Protein AF-A0A353CA45-F1 (afdb_monomer)

Radius of gyration: 17.18 Å; Cα contacts (8 Å, |Δi|>4): 199; chains: 1; bounding box: 41×53×42 Å

Mean predicted aligned error: 7.99 Å

Nearest PDB structures (foldseek):
  6pny-assembly1_A  TM=5.449E-01  e=1.534E-01  Francisella tularensis subsp. tularensis SCHU S4
  4esq-assembly1_A  TM=6.078E-01  e=1.038E+00  Mycobacterium tuberculosis H37Rv
  4fpw-assembly3_A  TM=3.875E-01  e=5.178E-01  Micromonospora echinospora
  4fpw-assembly3_B  TM=3.110E-01  e=2.336E+00  Micromonospora echinospora

Structure (mmCIF, N/CA/C/O backbone):
data_AF-A0A353CA45-F1
#
_entry.id   AF-A0A353CA45-F1
#
loop_
_atom_site.group_PDB
_atom_site.id
_atom_site.type_symbol
_atom_site.label_atom_id
_atom_site.label_alt_id
_atom_site.label_comp_id
_atom_site.label_asym_id
_atom_site.label_entity_id
_atom_site.label_seq_id
_atom_site.pdbx_PDB_ins_code
_atom_site.Cartn_x
_atom_site.Cartn_y
_atom_site.Cartn_z
_atom_site.occupancy
_atom_site.B_iso_or_equiv
_atom_site.auth_seq_id
_atom_site.auth_comp_id
_atom_site.auth_asym_id
_atom_site.auth_atom_id
_atom_site.pdbx_PDB_model_num
ATOM 1 N N . MET A 1 1 ? 22.122 -40.546 24.182 1.00 42.41 1 MET A N 1
ATOM 2 C CA . MET A 1 1 ? 20.805 -39.995 23.801 1.00 42.41 1 MET A CA 1
ATOM 3 C C . MET A 1 1 ? 21.059 -38.554 23.411 1.00 42.41 1 MET A C 1
ATOM 5 O O . MET A 1 1 ? 21.603 -37.829 24.229 1.00 42.41 1 MET A O 1
ATOM 9 N N . ALA A 1 2 ? 20.858 -38.201 22.143 1.00 45.78 2 ALA A N 1
ATOM 10 C CA . ALA A 1 2 ? 21.130 -36.855 21.650 1.00 45.78 2 ALA A CA 1
ATOM 11 C C . ALA A 1 2 ? 19.849 -36.025 21.772 1.00 45.78 2 ALA A C 1
ATOM 13 O O . ALA A 1 2 ? 18.858 -36.329 21.108 1.00 45.78 2 ALA A O 1
ATOM 14 N N . ASP A 1 3 ? 19.876 -35.013 22.640 1.00 47.62 3 ASP A N 1
ATOM 15 C CA . ASP A 1 3 ? 18.835 -33.994 22.729 1.00 47.62 3 ASP A CA 1
ATOM 16 C C . ASP A 1 3 ? 18.728 -33.274 21.385 1.00 47.62 3 ASP A C 1
ATOM 18 O O . ASP A 1 3 ? 19.617 -32.526 20.968 1.00 47.62 3 ASP A O 1
ATOM 22 N N . THR A 1 4 ? 17.629 -33.524 20.682 1.00 49.22 4 THR A N 1
ATOM 23 C CA . THR A 1 4 ? 17.266 -32.754 19.497 1.00 49.22 4 THR A CA 1
ATOM 24 C C . THR A 1 4 ? 16.811 -31.387 19.987 1.00 49.22 4 THR A C 1
ATOM 26 O O . THR A 1 4 ? 15.699 -31.239 20.490 1.00 49.22 4 THR A O 1
ATOM 29 N N . LYS A 1 5 ? 17.697 -30.388 19.895 1.00 53.62 5 LYS A N 1
ATOM 30 C CA . LYS A 1 5 ? 17.338 -28.986 20.124 1.00 53.62 5 LYS A CA 1
ATOM 31 C C . LYS A 1 5 ? 16.195 -28.636 19.177 1.00 53.62 5 LYS A C 1
ATOM 33 O O . LYS A 1 5 ? 16.383 -28.648 17.964 1.00 53.62 5 LYS A O 1
ATOM 38 N N . ILE A 1 6 ? 15.029 -28.327 19.736 1.00 61.88 6 ILE A N 1
ATOM 39 C CA . ILE A 1 6 ? 13.954 -27.669 19.000 1.00 61.88 6 ILE A CA 1
ATOM 40 C C . ILE A 1 6 ? 14.528 -26.320 18.574 1.00 61.88 6 ILE A C 1
ATOM 42 O O . ILE A 1 6 ? 14.817 -25.466 19.410 1.00 61.88 6 ILE A O 1
ATOM 46 N N . THR A 1 7 ? 14.800 -26.168 17.284 1.00 58.62 7 THR A N 1
ATOM 47 C CA . THR A 1 7 ? 15.182 -24.888 16.703 1.00 58.62 7 THR A CA 1
ATOM 48 C C . THR A 1 7 ? 14.023 -23.929 16.944 1.00 58.62 7 THR A C 1
ATOM 50 O O . THR A 1 7 ? 12.905 -24.229 16.532 1.00 58.62 7 THR A O 1
ATOM 53 N N . ASP A 1 8 ? 14.273 -22.812 17.630 1.00 59.72 8 ASP A N 1
ATOM 54 C CA . ASP A 1 8 ? 13.302 -21.731 17.817 1.00 59.72 8 ASP A CA 1
ATOM 55 C C . ASP A 1 8 ? 12.676 -21.366 16.461 1.00 59.72 8 ASP A C 1
ATOM 57 O O . ASP A 1 8 ? 13.308 -20.720 15.620 1.00 59.72 8 ASP A O 1
ATOM 61 N N . CYS A 1 9 ? 11.435 -21.794 16.224 1.00 60.69 9 CYS A N 1
ATOM 62 C CA . CYS A 1 9 ? 10.660 -21.381 15.063 1.00 60.69 9 CYS A CA 1
ATOM 63 C C . CYS A 1 9 ? 10.217 -19.932 15.280 1.00 60.69 9 CYS A C 1
ATOM 65 O O . CYS A 1 9 ? 9.090 -19.671 15.699 1.00 60.69 9 CYS A O 1
ATOM 67 N N . LYS A 1 10 ? 11.111 -18.971 15.027 1.00 72.19 10 LYS A N 1
ATOM 68 C CA . LYS A 1 10 ? 10.725 -17.560 15.010 1.00 72.19 10 LYS A CA 1
ATOM 69 C C . LYS A 1 10 ? 9.790 -17.319 13.819 1.00 72.19 10 LYS A C 1
ATOM 71 O O . LYS A 1 10 ? 10.159 -17.671 12.695 1.00 72.19 10 LYS A O 1
ATOM 76 N N . PRO A 1 11 ? 8.598 -16.735 14.029 1.00 75.31 11 PRO A N 1
ATOM 77 C CA . PRO A 1 11 ? 7.716 -16.386 12.926 1.00 75.31 11 PRO A CA 1
ATOM 78 C C . PRO A 1 11 ? 8.415 -15.381 12.003 1.00 75.31 11 PRO A C 1
ATOM 80 O O . PRO A 1 11 ? 8.997 -14.398 12.461 1.00 75.31 11 PRO A O 1
ATOM 83 N N . ILE A 1 12 ? 8.369 -15.641 10.696 1.00 81.00 12 ILE A N 1
ATOM 84 C CA . ILE A 1 12 ? 8.925 -14.741 9.682 1.00 81.00 12 ILE A CA 1
ATOM 85 C C . ILE A 1 12 ? 7.895 -13.645 9.410 1.00 81.00 12 ILE A C 1
ATOM 87 O O . ILE A 1 12 ? 6.813 -13.926 8.891 1.00 81.00 12 ILE A O 1
ATOM 91 N N . SER A 1 13 ? 8.242 -12.399 9.735 1.00 85.88 13 SER A N 1
ATOM 92 C CA . SER A 1 13 ? 7.434 -11.236 9.364 1.00 85.88 13 SER A CA 1
ATOM 93 C C . SER A 1 13 ? 7.597 -10.940 7.874 1.00 85.88 13 SER A C 1
ATOM 95 O O . SER A 1 13 ? 8.718 -10.774 7.387 1.00 85.88 13 SER A O 1
ATOM 97 N N . ARG A 1 14 ? 6.478 -10.891 7.146 1.00 90.62 14 ARG A N 1
ATOM 98 C CA . ARG A 1 14 ? 6.425 -10.451 5.748 1.00 90.62 14 ARG A CA 1
ATOM 99 C C . ARG A 1 14 ? 5.780 -9.076 5.701 1.00 90.62 14 ARG A C 1
ATOM 101 O O . ARG A 1 14 ? 4.565 -8.964 5.829 1.00 90.62 14 ARG A O 1
ATOM 108 N N . ASN A 1 15 ? 6.613 -8.055 5.566 1.00 93.38 15 ASN A N 1
ATOM 109 C CA . ASN A 1 15 ? 6.245 -6.643 5.654 1.00 93.38 15 ASN A CA 1
ATOM 110 C C . ASN A 1 15 ? 6.434 -5.885 4.332 1.00 93.38 15 ASN A C 1
ATOM 112 O O . ASN A 1 15 ? 6.124 -4.702 4.269 1.00 93.38 15 ASN A O 1
ATOM 116 N N . HIS A 1 16 ? 6.939 -6.550 3.292 1.00 94.00 16 HIS A N 1
ATOM 117 C CA . HIS A 1 16 ? 7.076 -5.998 1.949 1.00 94.00 16 HIS A CA 1
ATOM 118 C C . HIS A 1 16 ? 6.159 -6.778 1.015 1.00 94.00 16 HIS A C 1
ATOM 120 O O . HIS A 1 16 ? 6.229 -8.007 0.965 1.00 94.00 16 HIS A O 1
ATOM 126 N N . VAL A 1 17 ? 5.306 -6.089 0.267 1.00 94.44 17 VAL A N 1
ATOM 127 C CA . VAL A 1 17 ? 4.461 -6.718 -0.748 1.00 94.44 17 VAL A CA 1
ATOM 128 C C . VAL A 1 17 ? 4.589 -5.979 -2.061 1.00 94.44 17 VAL A C 1
ATOM 130 O O . VAL A 1 17 ? 4.420 -4.763 -2.109 1.00 94.44 17 VAL A O 1
ATOM 133 N N . THR A 1 18 ? 4.882 -6.721 -3.122 1.00 93.69 18 THR A N 1
ATOM 134 C CA . THR A 1 18 ? 4.805 -6.201 -4.483 1.00 93.69 18 THR A CA 1
ATOM 135 C C . THR A 1 18 ? 3.565 -6.707 -5.179 1.00 93.69 18 THR A C 1
ATOM 137 O O . THR A 1 18 ? 3.107 -7.809 -4.887 1.00 93.69 18 THR A O 1
ATOM 140 N N . PHE A 1 19 ? 3.048 -5.924 -6.112 1.00 92.50 19 PHE A N 1
ATOM 141 C CA . PHE A 1 19 ? 1.902 -6.290 -6.932 1.00 92.50 19 PHE A CA 1
ATOM 142 C C . PHE A 1 19 ? 1.860 -5.403 -8.170 1.00 92.50 19 PHE A C 1
ATOM 144 O O . PHE A 1 19 ? 2.478 -4.334 -8.202 1.00 92.50 19 PHE A O 1
ATOM 151 N N . ASP A 1 20 ? 1.109 -5.846 -9.164 1.00 90.31 20 ASP A N 1
ATOM 152 C CA . ASP A 1 20 ? 0.811 -5.064 -10.348 1.00 90.31 20 ASP A CA 1
ATOM 153 C C . ASP A 1 20 ? -0.552 -4.391 -10.185 1.00 90.31 20 ASP A C 1
ATOM 155 O O . ASP A 1 20 ? -1.513 -5.001 -9.706 1.00 90.31 20 ASP A O 1
ATOM 159 N N . ALA A 1 21 ? -0.630 -3.125 -10.584 1.00 87.88 21 ALA A N 1
ATOM 160 C CA . ALA A 1 21 ? -1.873 -2.372 -10.653 1.00 87.88 21 ALA A CA 1
ATOM 161 C C . ALA A 1 21 ? -1.888 -1.508 -11.915 1.00 87.88 21 ALA A C 1
ATOM 163 O O . ALA A 1 21 ? -0.920 -0.804 -12.208 1.00 87.88 21 ALA A O 1
ATOM 164 N N . ILE A 1 22 ? -3.007 -1.548 -12.633 1.00 74.75 22 ILE A N 1
ATOM 165 C CA . ILE A 1 22 ? -3.282 -0.723 -13.812 1.00 74.75 22 ILE A CA 1
ATOM 166 C C . ILE A 1 22 ? -4.574 0.041 -13.516 1.00 74.75 22 ILE A C 1
ATOM 168 O O . ILE A 1 22 ? -5.521 -0.540 -12.980 1.00 74.75 22 ILE A O 1
ATOM 172 N N . ASP A 1 23 ? -4.606 1.346 -13.788 1.00 68.25 23 ASP A N 1
ATOM 173 C CA . ASP A 1 23 ? -5.841 2.115 -13.611 1.00 68.25 23 ASP A CA 1
ATOM 174 C C . ASP A 1 23 ? -6.855 1.748 -14.695 1.00 68.25 23 ASP A C 1
ATOM 176 O O . ASP A 1 23 ? -6.478 1.435 -15.822 1.00 68.25 23 ASP A O 1
ATOM 180 N N . GLU A 1 24 ? -8.145 1.845 -14.378 1.00 64.69 24 GLU A N 1
ATOM 181 C CA . GLU A 1 24 ? -9.223 1.557 -15.341 1.00 64.69 24 GLU A CA 1
ATOM 182 C C . GLU A 1 24 ? -9.160 2.465 -16.584 1.00 64.69 24 GLU A C 1
ATOM 184 O O . GLU A 1 24 ? -9.568 2.053 -17.667 1.00 64.69 24 GLU A O 1
ATOM 189 N N . ASP A 1 25 ? -8.589 3.665 -16.431 1.00 64.88 25 ASP A N 1
ATOM 190 C CA . ASP A 1 25 ? -8.436 4.677 -17.481 1.00 64.88 25 ASP A CA 1
ATOM 191 C C . ASP A 1 25 ? -7.033 4.698 -18.132 1.00 64.88 25 ASP A C 1
ATOM 193 O O . ASP A 1 25 ? -6.701 5.668 -18.817 1.00 64.88 25 ASP A O 1
ATOM 197 N N . ASP A 1 26 ? -6.180 3.692 -17.885 1.00 60.34 26 ASP A N 1
ATOM 198 C CA . ASP A 1 26 ? -4.781 3.632 -18.368 1.00 60.34 26 ASP A CA 1
ATOM 199 C C . ASP A 1 26 ? -3.938 4.866 -17.963 1.00 60.34 26 ASP A C 1
ATOM 201 O O . ASP A 1 26 ? -2.983 5.283 -18.623 1.00 60.34 26 ASP A O 1
ATOM 205 N N . ARG A 1 27 ? -4.323 5.505 -16.852 1.00 64.50 27 ARG A N 1
ATOM 206 C CA . ARG A 1 27 ? -3.602 6.637 -16.268 1.00 64.50 27 ARG A CA 1
ATOM 207 C C . ARG A 1 27 ? -2.509 6.134 -15.340 1.00 64.50 27 ARG A C 1
ATOM 209 O O . ARG A 1 27 ? -2.681 5.156 -14.616 1.00 64.50 27 ARG A O 1
ATOM 216 N N . THR A 1 28 ? -1.395 6.860 -15.302 1.00 71.19 28 THR A N 1
ATOM 217 C CA . THR A 1 28 ? -0.353 6.642 -14.298 1.00 71.19 28 THR A CA 1
ATOM 218 C C . THR A 1 28 ? -0.932 6.916 -12.909 1.00 71.19 28 THR A C 1
ATOM 220 O O . THR A 1 28 ? -1.158 8.070 -12.546 1.00 71.19 28 THR A O 1
ATOM 223 N N . ILE A 1 29 ? -1.173 5.860 -12.132 1.00 83.31 29 ILE A N 1
ATOM 224 C CA . ILE A 1 29 ? -1.560 5.965 -10.721 1.00 83.31 29 ILE A CA 1
ATOM 225 C C . ILE A 1 29 ? -0.370 6.566 -9.973 1.00 83.31 29 ILE A C 1
ATOM 227 O O . ILE A 1 29 ? 0.738 6.048 -10.084 1.00 83.31 29 ILE A O 1
ATOM 231 N N . SER A 1 30 ? -0.557 7.647 -9.215 1.00 88.81 30 SER A N 1
ATOM 232 C CA . SER A 1 30 ? 0.505 8.146 -8.335 1.00 88.81 30 SER A CA 1
ATOM 233 C C . SER A 1 30 ? 0.537 7.365 -7.011 1.00 88.81 30 SER A C 1
ATOM 235 O O . SER A 1 30 ? -0.487 6.815 -6.589 1.00 88.81 30 SER A O 1
ATOM 237 N N . PRO A 1 31 ? 1.664 7.354 -6.270 1.00 91.81 31 PRO A N 1
ATOM 238 C CA . PRO A 1 31 ? 1.719 6.732 -4.946 1.00 91.81 31 PRO A CA 1
ATOM 239 C C . PRO A 1 31 ? 0.666 7.293 -3.986 1.00 91.81 31 PRO A C 1
ATOM 241 O O . PRO A 1 31 ? 0.152 6.577 -3.126 1.00 91.81 31 PRO A O 1
ATOM 244 N N . ARG A 1 32 ? 0.307 8.571 -4.156 1.00 93.06 32 ARG A N 1
ATOM 245 C CA . ARG A 1 32 ? -0.737 9.225 -3.370 1.00 93.06 32 ARG A CA 1
ATOM 246 C C . ARG A 1 32 ? -2.131 8.723 -3.729 1.00 93.06 32 ARG A C 1
ATOM 248 O O . ARG A 1 32 ? -2.947 8.552 -2.826 1.00 93.06 32 ARG A O 1
ATOM 255 N N . ASP A 1 33 ? -2.404 8.457 -5.001 1.00 91.19 33 ASP A N 1
ATOM 256 C CA . ASP A 1 33 ? -3.698 7.919 -5.436 1.00 91.19 33 ASP A CA 1
ATOM 257 C C . ASP A 1 33 ? -3.913 6.511 -4.886 1.00 91.19 33 ASP A C 1
ATOM 259 O O . ASP A 1 33 ? -4.978 6.208 -4.348 1.00 91.19 33 ASP A O 1
ATOM 263 N N . LEU A 1 34 ? -2.878 5.670 -4.940 1.00 91.44 34 LEU A N 1
ATOM 264 C CA . LEU A 1 34 ? -2.916 4.321 -4.381 1.00 91.44 34 LEU A CA 1
ATOM 265 C C . LEU A 1 34 ? -3.124 4.345 -2.857 1.00 91.44 34 LEU A C 1
ATOM 267 O O . LEU A 1 34 ? -4.003 3.656 -2.339 1.00 91.44 34 LEU A O 1
ATOM 271 N N . ALA A 1 35 ? -2.384 5.205 -2.150 1.00 94.94 35 ALA A N 1
ATOM 272 C CA . ALA A 1 35 ? -2.552 5.427 -0.716 1.00 94.94 35 ALA A CA 1
ATOM 273 C C . ALA A 1 35 ? -3.958 5.952 -0.357 1.00 94.94 35 ALA A C 1
ATOM 275 O O . ALA A 1 35 ? -4.521 5.579 0.672 1.00 94.94 35 ALA A O 1
ATOM 276 N N . THR A 1 36 ? -4.546 6.788 -1.217 1.00 94.75 36 THR A N 1
ATOM 277 C CA . THR A 1 36 ? -5.908 7.318 -1.052 1.00 94.75 36 THR A CA 1
ATOM 278 C C . THR A 1 36 ? -6.961 6.231 -1.269 1.00 94.75 36 THR A C 1
ATOM 280 O O . THR A 1 36 ? -7.896 6.133 -0.474 1.00 94.75 36 THR A O 1
ATOM 283 N N . LYS A 1 37 ? -6.804 5.383 -2.299 1.00 92.75 37 LYS A N 1
ATOM 284 C CA . LYS A 1 37 ? -7.669 4.211 -2.532 1.00 92.75 37 LYS A CA 1
ATOM 285 C C . LYS A 1 37 ? -7.637 3.286 -1.307 1.00 92.75 37 LYS A C 1
ATOM 287 O O . LYS A 1 37 ? -8.693 2.980 -0.760 1.00 92.75 37 LYS A O 1
ATOM 292 N N . PHE A 1 38 ? -6.443 2.962 -0.805 1.00 94.75 38 PHE A N 1
ATOM 293 C CA . PHE A 1 38 ? -6.272 2.185 0.426 1.00 94.75 38 PHE A CA 1
ATOM 294 C C . PHE A 1 38 ? -6.982 2.818 1.629 1.00 94.75 38 PHE A C 1
ATOM 296 O O . PHE A 1 38 ? -7.795 2.163 2.279 1.00 94.75 38 PHE A O 1
ATOM 303 N N . GLN A 1 39 ? -6.716 4.098 1.915 1.00 96.12 39 GLN A N 1
ATOM 304 C CA . GLN A 1 39 ? -7.334 4.802 3.041 1.00 96.12 39 GLN A CA 1
ATOM 305 C C . GLN A 1 39 ? -8.863 4.752 2.960 1.00 96.12 39 GLN A C 1
ATOM 307 O O . GLN A 1 39 ? -9.521 4.420 3.945 1.00 96.12 39 GLN A O 1
ATOM 312 N N . ARG A 1 40 ? -9.432 5.068 1.793 1.00 95.25 40 ARG A N 1
ATOM 313 C CA . ARG A 1 40 ? -10.881 5.066 1.577 1.00 95.25 40 ARG A CA 1
ATOM 314 C C . ARG A 1 40 ? -11.481 3.686 1.835 1.00 95.25 40 ARG A C 1
ATOM 316 O O . ARG A 1 40 ? -12.482 3.585 2.540 1.00 95.25 40 ARG A O 1
ATOM 323 N N . ASP A 1 41 ? -10.873 2.641 1.285 1.00 93.50 41 ASP A N 1
ATOM 324 C CA . ASP A 1 41 ? -11.413 1.285 1.366 1.00 93.50 41 ASP A CA 1
ATOM 325 C C . ASP A 1 41 ? -11.277 0.700 2.781 1.00 93.50 41 ASP A C 1
ATOM 327 O O . ASP A 1 41 ? -12.136 -0.066 3.211 1.00 93.50 41 ASP A O 1
ATOM 331 N N . VAL A 1 42 ? -10.242 1.084 3.537 1.00 93.50 42 VAL A N 1
ATOM 332 C CA . VAL A 1 42 ? -10.109 0.722 4.957 1.00 93.50 42 VAL A CA 1
ATOM 333 C C . VAL A 1 42 ? -11.100 1.496 5.823 1.00 93.50 42 VAL A C 1
ATOM 335 O O . VAL A 1 42 ? -11.764 0.896 6.662 1.00 93.50 42 VAL A O 1
ATOM 338 N N . LEU A 1 43 ? -11.267 2.804 5.601 1.00 94.75 43 LEU A N 1
ATOM 339 C CA . LEU A 1 43 ? -12.263 3.605 6.324 1.00 94.75 43 LEU A CA 1
ATOM 340 C C . LEU A 1 43 ? -13.697 3.115 6.075 1.00 94.75 43 LEU A C 1
ATOM 342 O O . LEU A 1 43 ? -14.527 3.177 6.979 1.00 94.75 43 LEU A O 1
ATOM 346 N N . ALA A 1 44 ? -13.987 2.578 4.888 1.00 93.50 44 ALA A N 1
ATOM 347 C CA . ALA A 1 44 ? -15.281 1.971 4.576 1.00 93.50 44 ALA A CA 1
ATOM 348 C C . ALA A 1 44 ? -15.582 0.701 5.400 1.00 93.50 44 ALA A C 1
ATOM 350 O O . ALA A 1 44 ? -16.733 0.275 5.456 1.00 93.50 44 ALA A O 1
ATOM 351 N N . ARG A 1 45 ? -14.574 0.109 6.058 1.00 91.12 45 ARG A N 1
ATOM 352 C CA . ARG A 1 45 ? -14.718 -1.050 6.959 1.00 91.12 45 ARG A CA 1
ATOM 353 C C . ARG A 1 45 ? -15.021 -0.648 8.406 1.00 91.12 45 ARG A C 1
ATOM 355 O O . ARG A 1 45 ? -15.145 -1.528 9.258 1.00 91.12 45 ARG A O 1
ATOM 362 N N . ASN A 1 46 ? -15.121 0.651 8.699 1.00 92.00 46 ASN A N 1
ATOM 363 C CA . ASN A 1 46 ? -15.535 1.129 10.015 1.00 92.00 46 ASN A CA 1
ATOM 364 C C . ASN A 1 46 ? -16.900 0.554 10.398 1.00 92.00 46 ASN A C 1
ATOM 366 O O . ASN A 1 46 ? -17.823 0.483 9.587 1.00 92.00 46 ASN A O 1
ATOM 370 N N . SER A 1 47 ? -17.024 0.163 11.660 1.00 91.06 47 SER A N 1
ATOM 371 C CA . SER A 1 47 ? -18.250 -0.392 12.230 1.00 91.06 47 SER A CA 1
ATOM 372 C C . SER A 1 47 ? -18.389 0.039 13.688 1.00 91.06 47 SER A C 1
ATOM 374 O O . SER A 1 47 ? -17.524 0.722 14.230 1.00 91.06 47 SER A O 1
ATOM 376 N N . GLU A 1 48 ? -19.458 -0.392 14.355 1.00 90.81 48 GLU A N 1
ATOM 377 C CA . GLU A 1 48 ? -19.627 -0.160 15.795 1.00 90.81 48 GLU A CA 1
ATOM 378 C C . GLU A 1 48 ? -18.545 -0.839 16.662 1.00 90.81 48 GLU A C 1
ATOM 380 O O . GLU A 1 48 ? -18.367 -0.464 17.819 1.00 90.81 48 GLU A O 1
ATOM 385 N N . TYR A 1 49 ? -17.802 -1.809 16.111 1.00 88.31 49 TYR A N 1
ATOM 386 C CA . TYR A 1 49 ? -16.795 -2.590 16.839 1.00 88.31 49 TYR A CA 1
ATOM 387 C C . TYR A 1 49 ? -15.345 -2.205 16.520 1.00 88.31 49 TYR A C 1
ATOM 389 O O . TYR A 1 49 ? -14.446 -2.546 17.288 1.00 88.31 49 TYR A O 1
ATOM 397 N N . ILE A 1 50 ? -15.096 -1.545 15.384 1.00 89.00 50 ILE A N 1
ATOM 398 C CA . ILE A 1 50 ? -13.749 -1.214 14.899 1.00 89.00 50 ILE A CA 1
ATOM 399 C C . ILE A 1 50 ? -13.762 0.188 14.290 1.00 89.00 50 ILE A C 1
ATOM 401 O O . ILE A 1 50 ? -14.566 0.471 13.400 1.00 89.00 50 ILE A O 1
ATOM 405 N N . GLU A 1 51 ? -12.828 1.032 14.734 1.00 91.81 51 GLU A N 1
ATOM 406 C CA . GLU A 1 51 ? -12.626 2.389 14.224 1.00 91.81 51 GLU A CA 1
ATOM 407 C C . GLU A 1 51 ? -11.205 2.538 13.668 1.00 91.81 51 GLU A C 1
ATOM 409 O O . GLU A 1 51 ? -10.224 2.581 14.413 1.00 91.81 51 GLU A O 1
ATOM 414 N N . TYR A 1 52 ? -11.103 2.652 12.348 1.00 93.38 52 TYR A N 1
ATOM 415 C CA . TYR A 1 52 ? -9.879 2.970 11.635 1.00 93.38 52 TYR A CA 1
ATOM 416 C C . TYR A 1 52 ? -9.622 4.480 11.620 1.00 93.38 52 TYR A C 1
ATOM 418 O O . TYR A 1 52 ? -10.480 5.274 11.227 1.00 93.38 52 TYR A O 1
ATOM 426 N N . LYS A 1 53 ? -8.401 4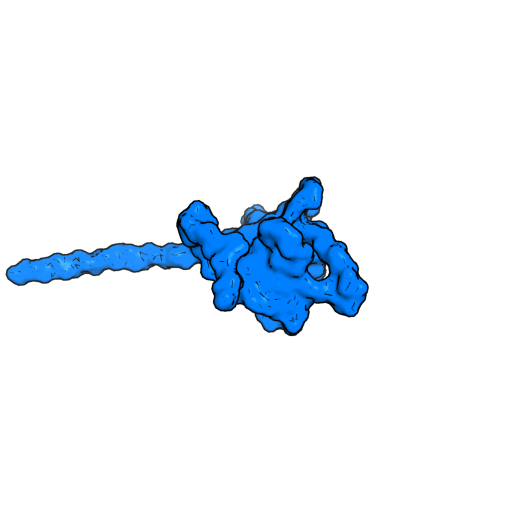.874 11.989 1.00 93.88 53 LYS A N 1
ATOM 427 C CA . LYS A 1 53 ? -7.892 6.252 11.948 1.00 93.88 53 LYS A CA 1
ATOM 428 C C . LYS A 1 53 ? -6.625 6.315 11.125 1.00 93.88 53 LYS A C 1
ATOM 430 O O . LYS A 1 53 ? -5.861 5.357 11.090 1.00 93.88 53 LYS A O 1
ATOM 435 N N . PHE A 1 54 ? -6.384 7.463 10.508 1.00 95.44 54 PHE A N 1
ATOM 436 C CA . PHE A 1 54 ? -5.257 7.686 9.615 1.00 95.44 54 PHE A CA 1
ATOM 437 C C . PHE A 1 54 ? -4.525 8.974 9.972 1.00 95.44 54 PHE A C 1
ATOM 439 O O . PHE A 1 54 ? -5.151 9.967 10.338 1.00 95.44 54 PHE A O 1
ATOM 446 N N . SER A 1 55 ? -3.202 8.963 9.838 1.00 95.31 55 SER A N 1
ATOM 447 C CA . SER A 1 55 ? -2.405 10.184 9.834 1.00 95.31 55 SER A CA 1
ATOM 448 C C . SER A 1 55 ? -2.543 10.919 8.501 1.00 95.31 55 SER A C 1
ATOM 450 O O . SER A 1 55 ? -3.021 10.375 7.504 1.00 95.31 55 SER A O 1
ATOM 452 N N . GLU A 1 56 ? -2.026 12.143 8.455 1.00 95.62 56 GLU A N 1
ATOM 453 C CA . GLU A 1 56 ? -1.837 12.861 7.198 1.00 95.62 56 GLU A CA 1
ATOM 454 C C . GLU A 1 56 ? -0.873 12.123 6.258 1.00 95.62 56 GLU A C 1
ATOM 456 O O . GLU A 1 56 ? 0.041 11.412 6.696 1.00 95.62 56 GLU A O 1
ATOM 461 N N . PHE A 1 57 ? -1.062 12.343 4.955 1.00 96.81 57 PHE A N 1
ATOM 462 C CA . PHE A 1 57 ? -0.159 11.859 3.918 1.00 96.81 57 PHE A CA 1
ATOM 463 C C . PHE A 1 57 ? 1.148 12.652 3.909 1.00 96.81 57 PHE A C 1
ATOM 465 O O . PHE A 1 57 ? 1.145 13.882 3.860 1.00 96.81 57 PHE A O 1
ATOM 472 N N . ARG A 1 58 ? 2.271 11.939 3.835 1.00 96.75 58 ARG A N 1
ATOM 473 C CA . ARG A 1 58 ? 3.593 12.494 3.530 1.00 96.75 58 ARG A CA 1
ATOM 474 C C . ARG A 1 58 ? 4.071 11.923 2.203 1.00 96.75 58 ARG A C 1
ATOM 476 O O . ARG A 1 58 ? 4.415 10.746 2.133 1.00 96.75 58 ARG A O 1
ATOM 483 N N . SER A 1 59 ? 4.065 12.747 1.164 1.00 95.06 59 SER A N 1
ATOM 484 C CA . SER A 1 59 ? 4.437 12.349 -0.197 1.00 95.06 59 SER A CA 1
ATOM 485 C C . SER A 1 59 ? 5.785 12.950 -0.591 1.00 95.06 59 SER A C 1
ATOM 487 O O . SER A 1 59 ? 6.071 14.097 -0.253 1.00 95.06 59 SER A O 1
ATOM 489 N N . ASP A 1 60 ? 6.576 12.180 -1.327 1.00 90.31 60 ASP A N 1
ATOM 490 C CA . ASP A 1 60 ? 7.703 12.651 -2.133 1.00 90.31 60 ASP A CA 1
ATOM 491 C C . ASP A 1 60 ? 7.465 12.262 -3.607 1.00 90.31 60 ASP A C 1
ATOM 493 O O . ASP A 1 60 ? 6.362 11.842 -3.964 1.00 90.31 60 ASP A O 1
ATOM 497 N N . GLU A 1 61 ? 8.457 12.450 -4.482 1.00 83.81 61 GLU A N 1
ATOM 498 C CA . GLU A 1 61 ? 8.304 12.218 -5.929 1.00 83.81 61 GLU A CA 1
ATOM 499 C C . GLU A 1 61 ? 7.946 10.766 -6.282 1.00 83.81 61 GLU A C 1
ATOM 501 O O . GLU A 1 61 ? 7.278 10.526 -7.286 1.00 83.81 61 GLU A O 1
ATOM 506 N N . ILE A 1 62 ? 8.376 9.799 -5.466 1.00 87.38 62 ILE A N 1
ATOM 507 C CA . ILE A 1 62 ? 8.297 8.368 -5.796 1.00 87.38 62 ILE A CA 1
ATOM 508 C C . ILE A 1 62 ? 7.505 7.549 -4.776 1.00 87.38 62 ILE A C 1
ATOM 510 O O . ILE A 1 62 ? 7.240 6.367 -5.007 1.00 87.38 62 ILE A O 1
ATOM 514 N N . SE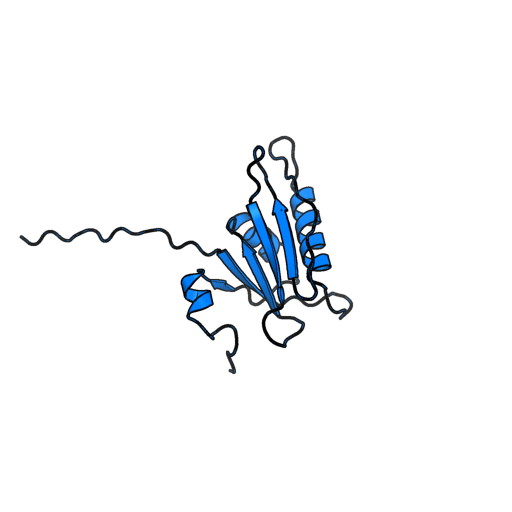R A 1 63 ? 7.131 8.144 -3.642 1.00 93.62 63 SER A N 1
ATOM 515 C CA . SER A 1 63 ? 6.461 7.440 -2.559 1.00 93.62 63 SER A CA 1
ATOM 516 C C . SER A 1 63 ? 5.454 8.302 -1.802 1.00 93.62 63 SER A C 1
ATOM 518 O O . SER A 1 63 ? 5.491 9.531 -1.792 1.00 93.62 63 SER A O 1
ATOM 520 N N . THR A 1 64 ? 4.505 7.641 -1.148 1.00 96.94 64 THR A N 1
ATOM 521 C CA . THR A 1 64 ? 3.593 8.263 -0.187 1.00 96.94 64 THR A CA 1
ATOM 522 C C . THR A 1 64 ? 3.514 7.411 1.065 1.00 96.94 64 THR A C 1
ATOM 524 O O . THR A 1 64 ? 3.376 6.192 1.003 1.00 96.94 64 THR A O 1
ATOM 527 N N . ARG A 1 65 ? 3.616 8.074 2.216 1.00 97.25 65 ARG A N 1
ATOM 528 C CA . ARG A 1 65 ? 3.582 7.477 3.547 1.00 97.25 65 ARG A CA 1
ATOM 529 C C . ARG A 1 65 ? 2.382 7.994 4.319 1.00 97.25 65 ARG A C 1
ATOM 531 O O . ARG A 1 65 ? 2.030 9.168 4.230 1.00 97.25 65 ARG A O 1
ATOM 538 N N . LEU A 1 66 ? 1.803 7.113 5.108 1.00 96.62 66 LEU A N 1
ATOM 539 C CA . LEU A 1 66 ? 0.787 7.401 6.108 1.00 96.62 66 LEU A CA 1
ATOM 540 C C . LEU A 1 66 ? 0.936 6.379 7.229 1.00 96.62 66 LEU A C 1
ATOM 542 O O . LEU A 1 66 ? 1.620 5.372 7.068 1.00 96.62 66 LEU A O 1
ATOM 546 N N . SER A 1 67 ? 0.253 6.599 8.337 1.00 95.69 67 SER A N 1
ATOM 547 C CA . SER A 1 67 ? 0.070 5.579 9.356 1.00 95.69 67 SER A CA 1
ATOM 548 C C . SER A 1 67 ? -1.410 5.397 9.633 1.00 95.69 67 SER A C 1
ATOM 550 O O . SER A 1 67 ? -2.182 6.348 9.501 1.00 95.69 67 SER A O 1
ATOM 552 N N . PHE A 1 68 ? -1.812 4.197 10.039 1.00 94.44 68 PHE A N 1
ATOM 553 C CA . PHE A 1 68 ? -3.193 3.924 10.418 1.00 94.44 68 PHE A CA 1
ATOM 554 C C . PHE A 1 68 ? -3.285 3.119 11.714 1.00 94.44 68 PHE A C 1
ATOM 556 O O . PHE A 1 68 ? -2.371 2.376 12.056 1.00 94.44 68 PHE A O 1
ATOM 563 N N . SER A 1 69 ? -4.388 3.274 12.437 1.00 93.81 69 SER A N 1
ATOM 564 C CA . SER A 1 69 ? -4.718 2.501 13.639 1.00 93.81 69 SER A CA 1
ATOM 565 C C . SER A 1 69 ? -6.141 1.967 13.530 1.00 93.81 69 SER A C 1
ATOM 567 O O . SER A 1 69 ? -6.964 2.606 12.885 1.00 93.81 69 SER A O 1
ATOM 569 N N . TRP A 1 70 ? -6.431 0.827 14.158 1.00 90.31 70 TRP A N 1
ATOM 570 C CA . TRP A 1 70 ? -7.782 0.267 14.332 1.00 90.31 70 TRP A CA 1
ATOM 571 C C . TRP A 1 70 ? -8.157 0.037 15.804 1.00 90.31 70 TRP A C 1
ATOM 573 O O . TRP A 1 70 ? -9.258 -0.427 16.103 1.00 90.31 70 TRP A O 1
ATOM 583 N N . TYR A 1 71 ? -7.231 0.316 16.730 1.00 80.94 71 TYR A N 1
ATOM 584 C CA . TYR A 1 71 ? -7.448 0.209 18.169 1.00 80.94 71 TYR A CA 1
ATOM 585 C C . TYR A 1 71 ? -6.465 1.103 18.929 1.00 80.94 71 TYR A C 1
ATOM 587 O O . TYR A 1 71 ? -5.265 0.826 18.960 1.00 80.94 71 TYR A O 1
ATOM 595 N N . GLN A 1 72 ? -6.995 2.143 19.585 1.00 70.75 72 GLN A N 1
ATOM 596 C CA . GLN A 1 72 ? -6.227 3.139 20.353 1.00 70.75 72 GLN A CA 1
ATOM 597 C C . GLN A 1 72 ? -5.118 3.824 19.524 1.00 70.75 72 GLN A C 1
ATOM 599 O O . GLN A 1 72 ? -4.939 3.539 18.347 1.00 70.75 72 GLN A O 1
ATOM 604 N N . ASP A 1 73 ? -4.390 4.787 20.087 1.00 76.88 73 ASP A N 1
ATOM 605 C CA . ASP A 1 73 ? -3.432 5.638 19.353 1.00 76.88 73 ASP A CA 1
ATOM 606 C C . ASP A 1 73 ? -2.138 4.915 18.897 1.00 76.88 73 ASP A C 1
ATOM 608 O O . ASP A 1 73 ? -1.080 5.531 18.772 1.00 76.88 73 ASP A O 1
ATOM 612 N N . ASN A 1 74 ? -2.194 3.602 18.638 1.00 88.94 74 ASN A N 1
ATOM 613 C CA . ASN A 1 74 ? -1.089 2.838 18.069 1.00 88.94 74 ASN A CA 1
ATOM 614 C C . ASN A 1 74 ? -1.126 2.880 16.536 1.00 88.94 74 ASN A C 1
ATOM 616 O O . ASN A 1 74 ? -1.803 2.091 15.880 1.00 88.94 74 ASN A O 1
ATOM 620 N N . PHE A 1 75 ? -0.409 3.842 15.966 1.00 92.81 75 PHE A N 1
ATOM 621 C CA . PHE A 1 75 ? -0.366 4.058 14.526 1.00 92.81 75 PHE A CA 1
ATOM 622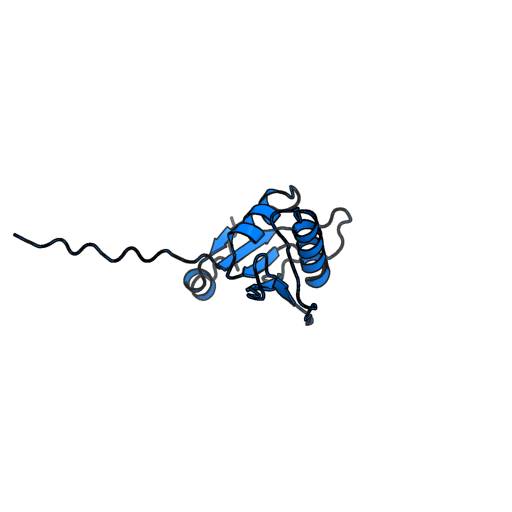 C C . PHE A 1 75 ? 0.708 3.200 13.856 1.00 92.81 75 PHE A C 1
ATOM 62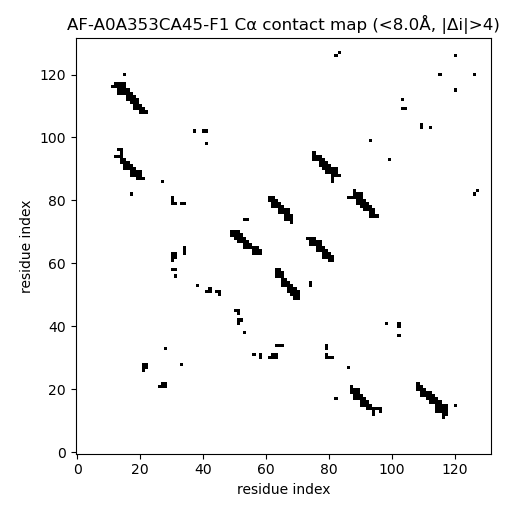4 O O . PHE A 1 75 ? 1.899 3.339 14.129 1.00 92.81 75 PHE A O 1
ATOM 631 N N . HIS A 1 76 ? 0.282 2.379 12.903 1.00 92.94 76 HIS A N 1
ATOM 632 C CA . HIS A 1 76 ? 1.138 1.514 12.107 1.00 92.94 76 HIS A CA 1
ATOM 633 C C . HIS A 1 76 ? 1.497 2.188 10.780 1.00 92.94 76 HIS A C 1
ATOM 635 O O . HIS A 1 76 ? 0.588 2.532 10.017 1.00 92.94 76 HIS A O 1
ATOM 641 N N . PRO A 1 77 ? 2.791 2.399 10.486 1.00 95.31 77 PRO A N 1
ATOM 642 C CA . PRO A 1 77 ? 3.213 3.046 9.255 1.00 95.31 77 PRO A CA 1
ATOM 643 C C . PRO A 1 77 ? 2.986 2.147 8.037 1.00 95.31 77 PRO A C 1
ATOM 645 O O . PRO A 1 77 ? 3.162 0.927 8.080 1.00 95.31 77 PRO A O 1
ATOM 648 N N . VAL A 1 78 ? 2.631 2.788 6.929 1.00 96.88 78 VAL A N 1
ATOM 649 C CA . VAL A 1 78 ? 2.506 2.191 5.603 1.00 96.88 78 VAL A CA 1
ATOM 650 C C . VAL A 1 78 ? 3.139 3.127 4.585 1.00 96.88 78 VAL A C 1
ATOM 652 O O . VAL A 1 78 ? 2.887 4.335 4.576 1.00 96.88 78 VAL A O 1
ATOM 655 N N . MET A 1 79 ? 3.953 2.564 3.704 1.00 97.19 79 MET A N 1
ATOM 656 C CA . MET A 1 79 ? 4.548 3.272 2.578 1.00 97.19 79 MET A CA 1
ATOM 657 C C . MET A 1 79 ? 4.106 2.629 1.272 1.00 97.19 79 MET A C 1
ATOM 659 O O . MET A 1 79 ? 4.138 1.410 1.157 1.00 97.19 79 MET A O 1
ATOM 663 N N . PHE A 1 80 ? 3.762 3.462 0.298 1.00 95.38 80 PHE A N 1
ATOM 664 C CA . PHE A 1 80 ? 3.423 3.094 -1.072 1.00 95.38 80 PHE A CA 1
ATOM 665 C C . PHE A 1 80 ? 4.482 3.685 -1.999 1.00 95.38 80 PHE A C 1
ATOM 667 O O . PHE A 1 80 ? 4.770 4.879 -1.894 1.00 95.38 80 PHE A O 1
ATOM 674 N N . SER A 1 81 ? 5.055 2.889 -2.896 1.00 93.06 81 SER A N 1
ATOM 675 C CA . SER A 1 81 ? 6.042 3.359 -3.876 1.00 93.06 81 SER A CA 1
ATOM 676 C C . SER A 1 81 ? 6.056 2.498 -5.135 1.00 93.06 81 SER A C 1
ATOM 678 O O . SER A 1 81 ? 5.605 1.355 -5.118 1.00 93.06 81 SER A O 1
ATOM 680 N N . PHE A 1 82 ? 6.630 3.023 -6.214 1.00 87.62 82 PHE A N 1
ATOM 681 C CA . PHE A 1 82 ? 6.938 2.226 -7.403 1.00 87.62 82 PHE A CA 1
ATOM 682 C C . PHE A 1 82 ? 8.131 1.293 -7.165 1.00 87.62 82 PHE A C 1
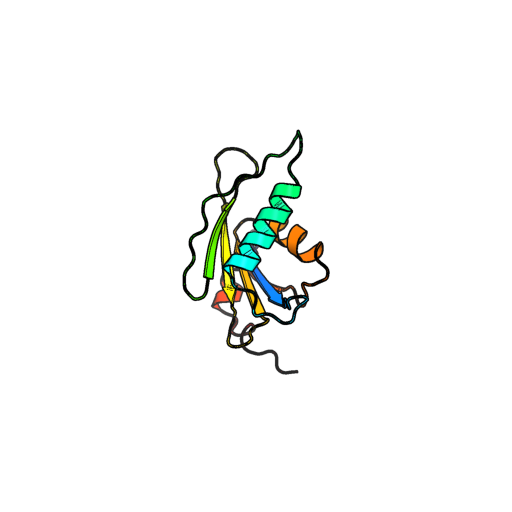ATOM 684 O O . PHE A 1 82 ? 9.003 1.582 -6.340 1.00 87.62 82 PHE A O 1
ATOM 691 N N . VAL A 1 83 ? 8.195 0.197 -7.922 1.00 84.56 83 VAL A N 1
ATOM 692 C CA . VAL A 1 83 ? 9.364 -0.690 -7.979 1.00 84.56 83 VAL A CA 1
ATOM 693 C C . VAL A 1 83 ? 9.901 -0.751 -9.398 1.00 84.56 83 VAL A C 1
ATOM 695 O O . VAL A 1 83 ? 9.210 -1.161 -10.327 1.00 84.56 83 VAL A O 1
ATOM 698 N N . GLY A 1 84 ? 11.182 -0.418 -9.549 1.00 74.19 84 GLY A N 1
ATOM 699 C CA . GLY A 1 84 ? 11.859 -0.471 -10.840 1.00 74.19 84 GLY A CA 1
ATOM 700 C C . GLY A 1 84 ? 11.370 0.605 -11.810 1.00 74.19 84 GLY A C 1
ATOM 701 O O . GLY A 1 84 ? 10.930 1.677 -11.405 1.00 74.19 84 GLY A O 1
ATOM 702 N N . SER A 1 85 ? 11.508 0.325 -13.105 1.00 67.12 85 SER A N 1
ATOM 703 C CA . SER A 1 85 ? 11.146 1.230 -14.204 1.00 67.12 85 SER A CA 1
ATOM 704 C C . SER A 1 85 ? 9.757 0.959 -14.791 1.00 67.12 85 SER A C 1
ATOM 706 O O . SER A 1 85 ? 9.325 1.698 -15.676 1.00 67.12 85 SER A O 1
ATOM 708 N N . SER A 1 86 ? 9.059 -0.087 -14.332 1.00 69.31 86 SER A N 1
ATOM 709 C CA . SER A 1 86 ? 7.716 -0.409 -14.815 1.00 69.31 86 SER A CA 1
ATOM 710 C C . SER A 1 86 ? 6.668 0.468 -14.121 1.00 69.31 86 SER A C 1
ATOM 712 O O . SER A 1 86 ? 6.610 0.465 -12.890 1.00 69.31 86 SER A O 1
ATOM 714 N N . PRO A 1 87 ? 5.795 1.171 -14.864 1.00 68.94 87 PRO A N 1
ATOM 715 C CA . PRO A 1 87 ? 4.777 2.037 -14.271 1.00 68.94 87 PRO A CA 1
ATOM 716 C C . PRO A 1 87 ? 3.654 1.264 -13.560 1.00 68.94 87 PRO A C 1
ATOM 718 O O . PRO A 1 87 ? 2.861 1.875 -12.850 1.00 68.94 87 PRO A O 1
ATOM 721 N N . CYS A 1 88 ? 3.570 -0.059 -13.741 1.00 83.19 88 CYS A N 1
ATOM 722 C CA . CYS A 1 88 ? 2.522 -0.886 -13.142 1.00 83.19 88 CYS A CA 1
ATOM 723 C C . CYS A 1 88 ? 2.953 -1.617 -11.865 1.00 83.19 88 CYS A C 1
ATOM 725 O O . CYS A 1 88 ? 2.082 -2.146 -11.178 1.00 83.19 88 CYS A O 1
ATOM 727 N N . ARG A 1 89 ? 4.255 -1.666 -11.539 1.00 89.25 89 ARG A N 1
ATOM 728 C CA . ARG A 1 89 ? 4.768 -2.453 -10.408 1.00 89.25 89 ARG A CA 1
ATOM 729 C C . ARG A 1 89 ? 4.872 -1.606 -9.147 1.00 89.25 89 ARG A C 1
ATOM 731 O O . ARG A 1 89 ? 5.620 -0.628 -9.090 1.00 89.25 89 ARG A O 1
ATOM 738 N N . TRP A 1 90 ? 4.186 -2.051 -8.106 1.00 91.88 90 TRP A N 1
ATOM 739 C CA . TRP A 1 90 ? 4.089 -1.361 -6.827 1.00 91.88 90 TRP A CA 1
ATOM 740 C C . TRP A 1 90 ? 4.776 -2.128 -5.708 1.00 91.88 90 TRP A C 1
ATOM 742 O O . TRP A 1 90 ? 4.894 -3.351 -5.758 1.00 91.88 90 TRP A O 1
ATOM 752 N N . LEU A 1 91 ? 5.198 -1.391 -4.682 1.00 93.56 91 LEU A N 1
ATOM 753 C CA . LEU A 1 91 ? 5.624 -1.892 -3.382 1.00 93.56 91 LEU A CA 1
ATOM 754 C C . LEU A 1 91 ? 4.810 -1.211 -2.293 1.00 93.56 91 LEU A C 1
ATOM 756 O O . LEU A 1 91 ? 4.689 0.017 -2.258 1.00 93.56 91 LEU A O 1
ATOM 760 N N . IL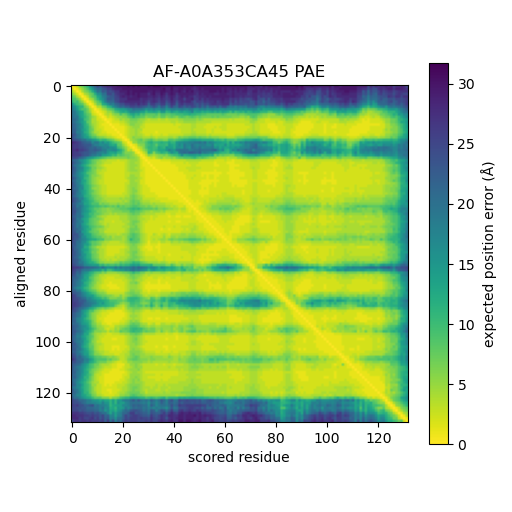E A 1 92 ? 4.336 -2.027 -1.360 1.00 95.56 92 ILE A N 1
ATOM 761 C CA . ILE A 1 92 ? 3.872 -1.571 -0.060 1.00 95.56 92 ILE A CA 1
ATOM 762 C C . ILE A 1 92 ? 4.792 -2.123 1.015 1.00 95.56 92 ILE A C 1
ATOM 764 O O . ILE A 1 92 ? 5.076 -3.321 1.052 1.00 95.56 92 ILE A O 1
ATOM 768 N N . VAL A 1 93 ? 5.222 -1.237 1.910 1.00 95.62 93 VAL A N 1
ATOM 769 C CA . VAL A 1 93 ? 5.935 -1.606 3.134 1.00 95.62 93 VAL A CA 1
ATOM 770 C C . VAL A 1 93 ? 5.033 -1.318 4.322 1.00 95.62 93 VAL A C 1
ATOM 772 O O . VAL A 1 93 ? 4.600 -0.181 4.505 1.00 95.62 93 VAL A O 1
ATOM 775 N N . SER A 1 94 ? 4.726 -2.346 5.109 1.00 94.19 94 SER A N 1
ATOM 776 C CA . SER A 1 94 ? 3.842 -2.256 6.268 1.00 94.19 94 SER A CA 1
ATOM 777 C C . SER A 1 94 ? 4.123 -3.363 7.277 1.00 94.19 94 SER A C 1
ATOM 779 O O . SER A 1 94 ? 4.272 -4.527 6.914 1.00 94.19 94 SER A O 1
ATOM 781 N N . GLU A 1 95 ? 4.117 -3.022 8.563 1.00 87.50 95 GLU A N 1
ATOM 782 C CA . GLU A 1 95 ? 4.186 -4.009 9.650 1.00 87.50 95 GLU A CA 1
ATOM 783 C C . GLU A 1 95 ? 2.861 -4.767 9.856 1.00 87.50 95 GLU A C 1
ATOM 785 O O . GLU A 1 95 ? 2.818 -5.766 10.571 1.00 87.50 95 GLU A O 1
ATOM 790 N N . THR A 1 96 ? 1.774 -4.320 9.220 1.00 85.75 96 THR A N 1
ATOM 791 C CA . THR A 1 96 ? 0.412 -4.833 9.404 1.00 85.75 96 THR A CA 1
ATOM 792 C C . THR A 1 96 ? -0.090 -5.519 8.140 1.00 85.75 96 THR A C 1
ATOM 794 O O . THR A 1 96 ? -0.992 -5.061 7.439 1.00 85.75 96 THR A O 1
ATOM 797 N N . SER A 1 97 ? 0.502 -6.681 7.863 1.00 84.19 97 SER A N 1
ATOM 798 C CA . SER A 1 97 ? 0.287 -7.430 6.621 1.00 84.19 97 SER A CA 1
ATOM 799 C C . SER A 1 97 ? -1.163 -7.845 6.368 1.00 84.19 97 SER A C 1
ATOM 801 O O . SER A 1 97 ? -1.570 -7.899 5.214 1.00 84.1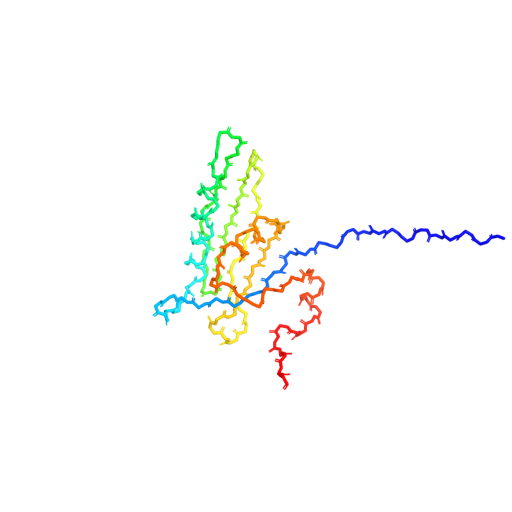9 97 SER A O 1
ATOM 803 N N . PHE A 1 98 ? -1.966 -8.096 7.405 1.00 87.94 98 PHE A N 1
ATOM 804 C CA . PHE A 1 98 ? -3.338 -8.589 7.240 1.00 87.94 98 PHE A CA 1
ATOM 805 C C . PHE A 1 98 ? -4.282 -7.557 6.597 1.00 87.94 98 PHE A C 1
ATOM 807 O O . PHE A 1 98 ? -4.973 -7.892 5.644 1.00 87.94 98 PHE A O 1
ATOM 814 N N . VAL A 1 99 ? -4.265 -6.288 7.031 1.00 91.62 99 VAL A N 1
ATOM 815 C CA . VAL A 1 99 ? -5.140 -5.243 6.454 1.00 91.62 99 VAL A CA 1
ATOM 816 C C . VAL A 1 99 ? -4.779 -4.977 4.997 1.00 91.62 99 VAL A C 1
ATOM 818 O O . VAL A 1 99 ? -5.663 -4.828 4.153 1.00 91.62 99 VAL A O 1
ATOM 821 N N . ILE A 1 100 ? -3.476 -4.946 4.708 1.00 94.25 100 ILE A N 1
ATOM 822 C CA . ILE A 1 100 ? -2.959 -4.793 3.349 1.00 94.25 100 ILE A CA 1
ATOM 823 C C . ILE A 1 100 ? -3.352 -5.999 2.496 1.00 94.25 100 ILE A C 1
ATOM 825 O O . ILE A 1 100 ? -3.835 -5.814 1.385 1.00 94.25 100 ILE A O 1
ATOM 829 N N . HIS A 1 101 ? -3.199 -7.221 3.011 1.00 93.69 101 HIS A N 1
ATOM 830 C CA . HIS A 1 101 ? -3.593 -8.437 2.306 1.00 93.69 101 HIS A CA 1
ATOM 831 C C . HIS A 1 101 ? -5.082 -8.424 1.962 1.00 93.69 101 HIS A C 1
ATOM 833 O O . HIS A 1 101 ? -5.421 -8.561 0.792 1.00 93.69 101 HIS A O 1
ATOM 839 N N . ASP A 1 102 ? -5.948 -8.168 2.943 1.00 92.62 102 ASP A N 1
ATOM 840 C CA . ASP A 1 102 ? -7.400 -8.112 2.754 1.00 92.62 102 ASP A CA 1
ATOM 841 C C . ASP A 1 102 ? -7.812 -7.044 1.740 1.00 92.62 102 ASP A C 1
ATOM 843 O O . ASP A 1 102 ? -8.792 -7.201 1.021 1.00 92.62 102 ASP A O 1
ATOM 847 N N . TRP A 1 103 ? -7.108 -5.913 1.699 1.00 93.31 103 TRP A N 1
ATOM 848 C CA . TRP A 1 103 ? -7.336 -4.892 0.680 1.00 93.31 103 TRP A CA 1
ATOM 849 C C . TRP A 1 103 ? -6.881 -5.349 -0.707 1.00 93.31 103 TRP A C 1
ATOM 851 O O . TRP A 1 103 ? -7.658 -5.248 -1.654 1.00 93.31 103 TRP A O 1
ATOM 861 N N . LEU A 1 104 ? -5.679 -5.919 -0.817 1.00 93.50 104 LEU A N 1
ATOM 862 C CA . LEU A 1 104 ? -5.130 -6.373 -2.093 1.00 93.50 104 LEU A CA 1
ATOM 863 C C . LEU A 1 104 ? -5.950 -7.503 -2.729 1.00 93.50 104 LEU A C 1
ATOM 865 O O . LEU A 1 104 ? -6.105 -7.523 -3.943 1.00 93.50 104 LEU A O 1
ATOM 869 N N . VAL A 1 105 ? -6.483 -8.437 -1.936 1.00 92.12 105 VAL A N 1
ATOM 870 C CA . VAL A 1 105 ? -7.283 -9.558 -2.467 1.00 92.12 105 VAL A CA 1
ATOM 871 C C . VAL A 1 105 ? -8.742 -9.191 -2.743 1.00 92.12 105 VAL A C 1
ATOM 873 O O . VAL A 1 105 ? -9.416 -9.907 -3.479 1.00 92.12 105 VAL A O 1
ATOM 876 N N . ALA A 1 106 ? -9.248 -8.106 -2.148 1.00 89.31 106 ALA A N 1
ATOM 877 C CA . ALA A 1 106 ? -10.624 -7.657 -2.354 1.00 89.31 106 ALA A CA 1
ATOM 878 C C . ALA A 1 106 ? -10.812 -6.902 -3.679 1.00 89.31 106 ALA A C 1
ATOM 880 O O . ALA A 1 106 ? -11.918 -6.881 -4.219 1.00 89.31 106 ALA A O 1
ATOM 881 N N . ASP A 1 107 ? -9.754 -6.280 -4.199 1.00 83.50 107 ASP A N 1
ATOM 882 C CA . ASP A 1 107 ? -9.792 -5.519 -5.444 1.00 83.50 107 ASP A CA 1
ATOM 883 C C . ASP A 1 107 ? -9.238 -6.357 -6.603 1.00 83.50 107 ASP A C 1
ATOM 885 O O . ASP A 1 107 ? -8.040 -6.614 -6.704 1.00 83.50 107 ASP A O 1
ATOM 889 N N . GLY A 1 108 ? -10.124 -6.770 -7.514 1.00 80.69 108 GLY A N 1
ATOM 890 C CA . GLY A 1 108 ? -9.769 -7.605 -8.665 1.00 80.69 108 GLY A CA 1
ATOM 891 C C . GLY A 1 108 ? -8.832 -6.947 -9.686 1.00 80.69 108 GLY A C 1
ATOM 892 O O . GLY A 1 108 ? -8.444 -7.605 -10.649 1.00 80.69 108 GLY A O 1
ATOM 893 N N . ARG A 1 109 ? -8.478 -5.668 -9.512 1.00 84.06 109 ARG A N 1
ATOM 894 C CA . ARG A 1 109 ? -7.525 -4.950 -10.373 1.00 84.06 109 ARG A CA 1
ATOM 895 C C . ARG A 1 109 ? -6.069 -5.182 -9.982 1.00 84.06 109 ARG A C 1
ATOM 897 O 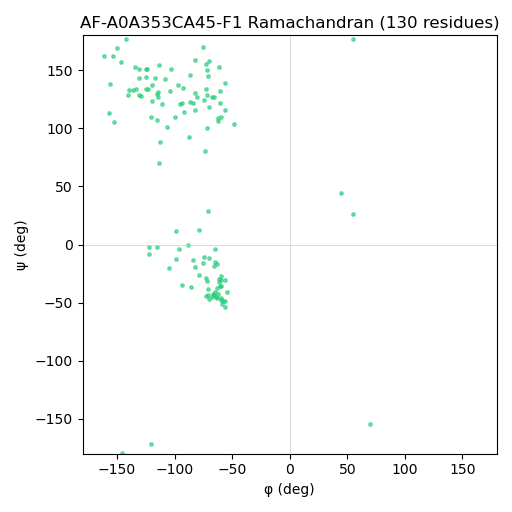O . ARG A 1 109 ? -5.182 -4.832 -10.757 1.00 84.06 109 ARG A O 1
ATOM 904 N N . PHE A 1 110 ? -5.815 -5.743 -8.801 1.00 90.25 110 PHE A N 1
ATOM 905 C CA . PHE A 1 110 ? -4.466 -6.068 -8.353 1.00 90.25 110 PHE A CA 1
ATOM 906 C C . PHE A 1 110 ? -4.100 -7.506 -8.720 1.00 90.25 110 PHE A C 1
ATOM 908 O O . PHE A 1 110 ? -4.879 -8.438 -8.519 1.00 90.25 110 PHE A O 1
ATOM 915 N N . CYS A 1 111 ? -2.894 -7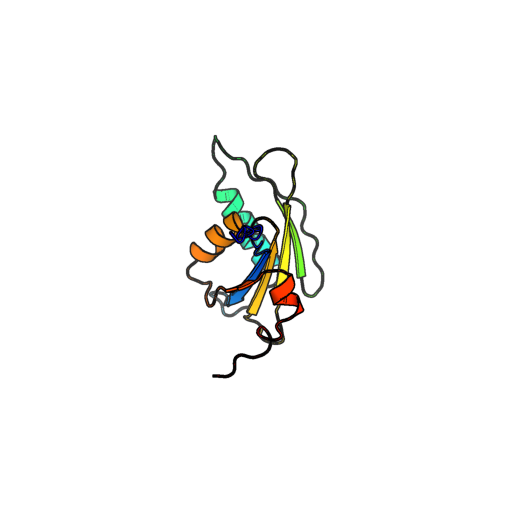.705 -9.249 1.00 88.94 111 CYS A N 1
ATOM 916 C CA . CYS A 1 111 ? -2.396 -9.029 -9.617 1.00 88.94 111 CYS A CA 1
ATOM 917 C C . CYS A 1 111 ? -0.899 -9.194 -9.306 1.00 88.94 111 CYS A C 1
ATOM 919 O O . CYS A 1 111 ? -0.265 -8.291 -8.767 1.00 88.94 111 CYS A O 1
ATOM 921 N N . ASP A 1 112 ? -0.360 -10.397 -9.542 1.00 90.00 112 ASP A N 1
ATOM 922 C CA . ASP A 1 112 ? 1.020 -10.799 -9.198 1.00 90.00 112 ASP A CA 1
ATOM 923 C C . ASP A 1 112 ? 1.467 -10.369 -7.782 1.00 90.00 112 ASP A C 1
ATOM 925 O O . ASP A 1 112 ? 2.569 -9.864 -7.564 1.00 90.00 112 ASP A O 1
ATOM 929 N N . ILE A 1 113 ? 0.580 -10.566 -6.800 1.00 92.06 113 ILE A N 1
ATOM 930 C CA . ILE A 1 113 ? 0.821 -10.203 -5.401 1.00 92.06 113 ILE A CA 1
ATOM 931 C C . ILE A 1 113 ? 1.875 -11.143 -4.803 1.00 92.06 113 ILE A C 1
ATOM 933 O O . ILE A 1 113 ? 1.651 -12.351 -4.683 1.00 92.06 113 ILE A O 1
ATOM 937 N N . ARG A 1 114 ? 3.010 -10.592 -4.366 1.00 92.06 114 ARG A N 1
ATOM 938 C CA . ARG A 1 114 ? 4.124 -11.345 -3.769 1.00 92.06 114 ARG A CA 1
ATOM 939 C C . ARG A 1 114 ? 4.582 -10.712 -2.468 1.00 92.06 114 ARG A C 1
ATOM 941 O O . ARG A 1 114 ? 4.882 -9.524 -2.418 1.00 92.06 114 ARG A O 1
ATOM 948 N N . TRP A 1 115 ? 4.660 -11.529 -1.422 1.00 92.56 115 TRP A N 1
ATOM 949 C CA . TRP A 1 115 ? 5.053 -11.110 -0.079 1.00 92.56 115 TRP A CA 1
ATOM 950 C C . TRP A 1 115 ? 6.482 -11.531 0.244 1.00 92.56 115 TRP A C 1
ATOM 952 O O . TRP A 1 115 ? 6.838 -12.703 0.114 1.00 92.56 115 TRP A O 1
ATOM 962 N N . TYR A 1 116 ? 7.255 -10.592 0.771 1.00 91.00 116 TYR A N 1
ATOM 963 C CA . TYR A 1 116 ? 8.651 -10.756 1.146 1.00 91.00 116 TYR A CA 1
ATOM 964 C C . TYR A 1 116 ? 8.842 -10.375 2.614 1.00 91.00 116 TYR A C 1
ATOM 966 O O . TYR A 1 116 ? 8.212 -9.444 3.129 1.00 91.00 116 TYR A O 1
ATOM 974 N N . SER A 1 117 ? 9.733 -11.089 3.302 1.00 90.38 117 SER A N 1
ATOM 975 C CA . SER A 1 117 ? 10.360 -10.519 4.494 1.00 90.38 117 SER A CA 1
ATOM 976 C C . SER A 1 117 ? 11.316 -9.400 4.091 1.00 90.38 117 SER A C 1
ATOM 978 O O . SER A 1 117 ? 11.817 -9.376 2.967 1.00 90.38 117 SER A O 1
ATOM 980 N N . GLU A 1 118 ? 11.624 -8.499 5.018 1.00 89.88 118 GLU A N 1
ATOM 981 C CA . GLU A 1 118 ? 12.649 -7.475 4.803 1.00 89.88 118 GLU A CA 1
ATOM 982 C C . GLU A 1 118 ? 14.003 -8.085 4.397 1.00 89.88 118 GLU A C 1
ATOM 984 O O . GLU A 1 118 ? 14.662 -7.595 3.483 1.00 89.88 118 GLU A O 1
ATOM 989 N N . GLU A 1 119 ? 14.407 -9.203 5.011 1.00 88.12 119 GLU A N 1
ATOM 990 C CA . GLU A 1 119 ? 15.641 -9.900 4.631 1.00 88.12 119 GLU A CA 1
ATOM 991 C C . GLU A 1 119 ? 15.604 -10.403 3.184 1.00 88.12 119 GLU A C 1
ATOM 993 O O . GLU A 1 119 ? 16.596 -10.278 2.466 1.00 88.12 119 GLU A O 1
ATOM 998 N N . GLN A 1 120 ? 14.473 -10.966 2.746 1.00 88.50 120 GLN A N 1
ATOM 999 C CA . GLN A 1 120 ? 14.292 -11.403 1.361 1.00 88.50 120 GLN A CA 1
ATOM 1000 C C . GLN A 1 120 ? 14.287 -10.213 0.408 1.00 88.50 120 GLN A C 1
ATOM 1002 O O . GLN A 1 120 ? 14.936 -10.275 -0.630 1.00 88.50 120 GLN A O 1
ATOM 1007 N N . TRP A 1 121 ? 13.614 -9.121 0.763 1.00 88.06 121 TRP A N 1
ATOM 1008 C CA . TRP A 1 121 ? 13.584 -7.902 -0.039 1.00 88.06 121 TRP A CA 1
ATOM 1009 C C . TRP A 1 121 ? 14.987 -7.312 -0.238 1.00 88.06 121 TRP A C 1
ATOM 1011 O O . TRP A 1 121 ? 15.389 -7.011 -1.358 1.00 88.06 121 TRP A O 1
ATOM 1021 N N . ASN A 1 122 ? 15.771 -7.235 0.839 1.00 86.44 122 ASN A N 1
ATOM 1022 C CA . ASN A 1 122 ? 17.121 -6.674 0.812 1.00 86.44 122 ASN A CA 1
ATOM 1023 C C . ASN A 1 122 ? 18.148 -7.584 0.115 1.00 86.44 122 ASN A C 1
ATOM 1025 O O . ASN A 1 122 ? 19.141 -7.092 -0.421 1.00 86.44 122 ASN A O 1
ATOM 1029 N N . ARG A 1 123 ? 17.953 -8.911 0.144 1.00 81.12 123 ARG A N 1
ATOM 1030 C CA . ARG A 1 123 ? 18.886 -9.885 -0.460 1.00 81.12 123 ARG A CA 1
ATOM 1031 C C . ARG A 1 123 ? 18.526 -10.270 -1.886 1.00 81.12 123 ARG A C 1
ATOM 1033 O O . ARG A 1 123 ? 19.422 -10.543 -2.682 1.00 81.12 123 ARG A O 1
ATOM 1040 N N . SER A 1 124 ? 17.239 -10.349 -2.198 1.00 62.47 124 SER A N 1
ATOM 1041 C CA . SER A 1 124 ? 16.773 -10.756 -3.514 1.00 62.47 124 SER A CA 1
ATOM 1042 C C . SER A 1 124 ? 16.790 -9.537 -4.433 1.00 62.47 124 SER A C 1
ATOM 1044 O O . SER A 1 124 ? 16.137 -8.532 -4.183 1.00 62.47 124 SER A O 1
ATOM 1046 N N . ARG A 1 125 ? 17.533 -9.618 -5.538 1.00 61.16 125 ARG A N 1
ATOM 1047 C CA . ARG A 1 125 ? 17.256 -8.782 -6.717 1.00 61.16 125 ARG A CA 1
ATOM 1048 C C . ARG A 1 125 ? 16.083 -9.354 -7.525 1.00 61.16 125 ARG A C 1
ATOM 1050 O O . ARG A 1 125 ? 15.863 -8.948 -8.653 1.00 61.16 125 ARG A O 1
ATOM 1057 N N . GLU A 1 126 ? 15.337 -10.312 -6.971 1.00 55.50 126 GLU A N 1
ATOM 1058 C CA . GLU A 1 126 ? 14.254 -11.038 -7.654 1.00 55.50 126 GLU A CA 1
ATOM 1059 C C . GLU A 1 126 ? 13.072 -10.131 -8.022 1.00 55.50 126 GLU A C 1
ATOM 1061 O O . GLU A 1 126 ? 12.287 -10.469 -8.901 1.00 55.50 126 GLU A O 1
ATOM 1066 N N . TRP A 1 127 ? 12.958 -8.956 -7.397 1.00 58.59 127 TRP A N 1
ATOM 1067 C CA . TRP A 1 127 ? 12.023 -7.910 -7.813 1.00 58.59 127 TRP A CA 1
ATOM 1068 C C . TRP A 1 127 ? 12.472 -7.153 -9.075 1.00 58.59 127 TRP A C 1
ATOM 1070 O O . TRP A 1 127 ? 11.653 -6.455 -9.666 1.00 58.59 127 TRP A O 1
ATOM 1080 N N . GLN A 1 128 ? 13.746 -7.257 -9.481 1.00 54.34 128 GLN A N 1
ATOM 1081 C CA . GLN A 1 128 ? 14.283 -6.599 -10.680 1.00 54.34 128 GLN A CA 1
ATOM 1082 C C . GLN A 1 128 ? 14.068 -7.426 -11.943 1.00 54.34 128 GLN A C 1
ATOM 1084 O O . GLN A 1 128 ? 13.808 -6.847 -12.990 1.00 54.34 128 GLN A O 1
ATOM 1089 N N . GLU A 1 129 ? 14.159 -8.752 -11.869 1.00 44.69 129 GLU A N 1
ATOM 1090 C CA . GLU A 1 129 ? 14.134 -9.599 -13.059 1.00 44.69 129 GLU A CA 1
ATOM 1091 C C . GLU A 1 129 ? 13.575 -10.989 -12.722 1.00 44.69 129 GLU A C 1
ATOM 1093 O O . GLU A 1 129 ? 14.254 -11.835 -12.146 1.00 44.69 129 GLU A O 1
ATOM 1098 N N . THR A 1 130 ? 12.337 -11.255 -13.138 1.00 36.28 130 THR A N 1
ATOM 1099 C CA . THR A 1 130 ? 11.993 -12.584 -13.664 1.00 36.28 130 THR A CA 1
ATOM 1100 C C . THR A 1 130 ? 11.680 -12.401 -15.147 1.00 36.28 130 THR A C 1
ATOM 1102 O O . THR A 1 130 ? 10.532 -12.124 -15.495 1.00 36.28 130 THR A O 1
ATOM 1105 N N . PRO A 1 131 ? 12.686 -12.473 -16.039 1.00 36.91 131 PRO A N 1
ATOM 1106 C CA . PRO A 1 131 ? 12.408 -12.750 -17.430 1.00 36.91 131 PRO A CA 1
ATOM 1107 C C . PRO A 1 131 ? 12.000 -14.223 -17.480 1.00 36.91 131 PRO A C 1
ATOM 1109 O O . PRO A 1 131 ? 12.657 -15.079 -16.884 1.00 36.91 131 PRO A O 1
ATOM 1112 N N . TRP A 1 132 ? 10.869 -14.502 -18.109 1.00 44.34 132 TRP A N 1
ATOM 1113 C CA . TRP A 1 132 ? 10.517 -15.864 -18.494 1.00 44.34 132 TRP A CA 1
ATOM 1114 C C . TRP A 1 132 ? 11.660 -16.515 -19.280 1.00 44.34 132 TRP A C 1
ATOM 1116 O O . TRP A 1 132 ? 12.280 -15.799 -20.103 1.00 44.34 132 TRP A O 1
#

Foldseek 3Di:
DDPPPPDPPDDFQFFKKKWFFADPVNDQQAQVNVVVLLVVVVCVPDDPQWHKDKDDWDDDPFKIKIWMDTDPPDTWIKMKGADDDDSGMIMIGTSPVPSVVVSQVVDPRIGPMDTDGPVCVVPDPVSVDDDD

Sequence (132 aa):
MADTKITDCKPISRNHVTFDAIDEDDRTISPRDLATKFQRDVLARNSEYIEYKFSEFRSDEISTRLSFSWYQDNFHPVMFSFVGSSPCRWLIVSETSFVIHDWLVADGRFCDIRWYSEEQWNRSREWQETPW

pLDDT: mean 83.43, std 15.11, range [36.28, 97.25]

Solvent-accessible surface area (backbone atoms only — not comparable to full-atom values): 7851 Å² total; per-residue (Å²): 136,84,84,78,75,79,72,82,81,70,82,82,66,52,33,34,36,36,30,35,49,68,48,98,82,77,49,86,73,47,35,57,54,54,52,46,52,50,50,53,60,52,49,70,65,48,52,101,88,39,58,59,48,70,54,73,80,50,70,61,99,62,33,20,33,34,28,37,22,57,66,70,98,58,66,46,56,37,37,28,26,67,43,85,89,51,89,40,32,36,34,39,42,28,86,58,44,64,66,54,46,58,51,51,73,69,40,87,65,49,42,80,75,44,78,27,30,64,69,50,55,77,68,44,66,62,90,78,59,78,79,131

Secondary structure (DSSP, 8-state):
---------------EEEEEE--TT-----HHHHHHHHHHHHHTT--SS---EEPPPEE-SSEEEEEEESBTB-PEEEEEEE-TT-TTEEEEEES-HHHHHHHHHH-TTEEEEEEE-HHHHHH--TTT----